Protein AF-G5QAZ4-F1 (afdb_monomer_lite)

Radius of gyration: 33.49 Å; chains: 1; bounding box: 94×54×77 Å

Structure (mmCIF, N/CA/C/O backbone):
data_AF-G5QAZ4-F1
#
_entry.id   AF-G5QAZ4-F1
#
loop_
_atom_site.group_PDB
_atom_site.id
_atom_site.type_symbol
_atom_site.label_atom_id
_atom_site.label_alt_id
_atom_site.label_comp_id
_atom_site.label_asym_id
_atom_site.label_entity_id
_atom_site.label_seq_id
_atom_site.pdbx_PDB_ins_code
_atom_site.Cartn_x
_atom_site.Cartn_y
_atom_site.Cartn_z
_atom_site.occupancy
_atom_site.B_iso_or_equiv
_atom_site.auth_seq_id
_atom_site.auth_comp_id
_atom_site.auth_asym_id
_atom_site.auth_atom_id
_atom_site.pdbx_PDB_model_num
ATOM 1 N N . MET A 1 1 ? 44.685 -39.944 -21.929 1.00 35.97 1 MET A N 1
ATOM 2 C CA . MET A 1 1 ? 45.158 -39.290 -20.691 1.00 35.97 1 MET A CA 1
ATOM 3 C C . MET A 1 1 ? 46.329 -38.395 -21.048 1.00 35.97 1 MET A C 1
ATOM 5 O O . MET A 1 1 ? 47.218 -38.926 -21.710 1.00 35.97 1 MET A O 1
ATOM 9 N N . PRO A 1 2 ? 46.393 -37.123 -20.614 1.00 41.78 2 PRO A N 1
ATOM 10 C CA . PRO A 1 2 ? 45.409 -36.295 -19.881 1.00 41.78 2 PRO A CA 1
ATOM 11 C C . PRO A 1 2 ? 45.124 -34.969 -20.661 1.00 41.78 2 PRO A C 1
ATOM 13 O O . PRO A 1 2 ? 45.604 -34.837 -21.780 1.00 41.78 2 PRO A O 1
ATOM 16 N N . ALA A 1 3 ? 44.366 -33.954 -20.241 1.00 41.12 3 ALA A N 1
ATOM 17 C CA . ALA A 1 3 ? 43.592 -33.651 -19.038 1.00 41.12 3 ALA A CA 1
ATOM 18 C C . ALA A 1 3 ? 42.494 -32.631 -19.407 1.00 41.12 3 ALA A C 1
ATOM 20 O O . ALA A 1 3 ? 42.594 -31.906 -20.399 1.00 41.12 3 ALA A O 1
ATOM 21 N N . ASP A 1 4 ? 41.477 -32.615 -18.563 1.00 42.97 4 ASP A N 1
ATOM 22 C CA . ASP A 1 4 ? 40.235 -31.865 -18.621 1.00 42.97 4 ASP A CA 1
ATOM 23 C C . ASP A 1 4 ? 40.436 -30.341 -18.633 1.00 42.97 4 ASP A C 1
ATOM 25 O O . ASP A 1 4 ? 41.209 -29.780 -17.856 1.00 42.97 4 ASP A O 1
ATOM 29 N N . GLY A 1 5 ? 39.705 -29.659 -19.516 1.00 40.19 5 GLY A N 1
ATOM 30 C CA . GLY A 1 5 ? 39.545 -28.210 -19.478 1.00 40.19 5 GLY A CA 1
ATOM 31 C C . GLY A 1 5 ? 38.374 -27.858 -18.571 1.00 40.19 5 GLY A C 1
ATOM 32 O O . GLY A 1 5 ? 37.244 -27.757 -19.043 1.00 40.19 5 GLY A O 1
ATOM 33 N N . GLU A 1 6 ? 38.644 -27.706 -17.275 1.00 39.44 6 GLU A N 1
ATOM 34 C CA . GLU A 1 6 ? 37.697 -27.177 -16.291 1.00 39.44 6 GLU A CA 1
ATOM 35 C C . GLU A 1 6 ? 37.152 -25.814 -16.748 1.00 39.44 6 GLU A C 1
ATOM 37 O O . GLU A 1 6 ? 37.861 -24.805 -16.785 1.00 39.44 6 GLU A O 1
ATOM 42 N N . LEU A 1 7 ? 35.858 -25.778 -17.069 1.00 41.84 7 LEU A N 1
ATOM 43 C CA . LEU A 1 7 ? 35.060 -24.557 -17.104 1.00 41.84 7 LEU A CA 1
ATOM 44 C C . LEU A 1 7 ? 34.959 -24.027 -15.669 1.00 41.84 7 LEU A C 1
ATOM 46 O O . LEU A 1 7 ? 34.082 -24.425 -14.906 1.00 41.84 7 LEU A O 1
ATOM 50 N N . LYS A 1 8 ? 35.877 -23.135 -15.295 1.00 36.22 8 LYS A N 1
ATOM 51 C CA . LYS A 1 8 ? 35.742 -22.321 -14.086 1.00 36.22 8 LYS A CA 1
ATOM 52 C C . LYS A 1 8 ? 34.625 -21.305 -14.309 1.00 36.22 8 LYS A C 1
ATOM 54 O O . LYS A 1 8 ? 34.845 -20.240 -14.879 1.00 36.22 8 LYS A O 1
ATOM 59 N N . THR A 1 9 ? 33.415 -21.645 -13.885 1.00 43.31 9 THR A N 1
ATOM 60 C CA . THR A 1 9 ? 32.401 -20.648 -13.542 1.00 43.31 9 THR A CA 1
ATOM 61 C C . THR A 1 9 ? 32.844 -20.009 -12.234 1.00 43.31 9 THR A C 1
ATOM 63 O O . THR A 1 9 ? 32.630 -20.563 -11.160 1.00 43.31 9 THR A O 1
ATOM 66 N N . GLU A 1 10 ? 33.552 -18.886 -12.332 1.00 43.94 10 GLU A N 1
ATOM 67 C CA . GLU A 1 10 ? 33.781 -18.022 -11.179 1.00 43.94 10 GLU A CA 1
ATOM 68 C C . GLU A 1 10 ? 32.435 -17.379 -10.817 1.00 43.94 10 GLU A C 1
ATOM 70 O O . GLU A 1 10 ? 32.026 -16.381 -11.412 1.00 43.94 10 GLU A O 1
ATOM 75 N N . ASP A 1 11 ? 31.732 -18.002 -9.868 1.00 41.00 11 ASP A N 1
ATOM 76 C CA . ASP A 1 11 ? 30.764 -17.333 -8.999 1.00 41.00 11 ASP A CA 1
ATOM 77 C C . ASP A 1 11 ? 31.528 -16.241 -8.239 1.00 41.00 11 ASP A C 1
ATOM 79 O O . ASP A 1 11 ? 32.115 -16.457 -7.180 1.00 41.00 11 ASP A O 1
ATOM 83 N N . SER A 1 12 ? 31.615 -15.063 -8.851 1.00 44.88 12 SER A N 1
ATOM 84 C CA . SER A 1 12 ? 32.012 -13.842 -8.163 1.00 44.88 12 SER A CA 1
ATOM 85 C C . SER A 1 12 ? 30.809 -13.393 -7.350 1.00 44.88 12 SER A C 1
ATOM 87 O O . SER A 1 12 ? 29.969 -12.654 -7.862 1.00 44.88 12 SER A O 1
ATOM 89 N N . ASP A 1 13 ? 30.729 -13.855 -6.105 1.00 39.75 13 ASP A N 1
ATOM 90 C CA . ASP A 1 13 ? 29.858 -13.272 -5.091 1.00 39.75 13 ASP A CA 1
ATOM 91 C C . ASP A 1 13 ? 29.993 -11.740 -5.139 1.00 39.75 13 ASP A C 1
ATOM 93 O O . ASP A 1 13 ? 31.084 -11.187 -4.970 1.00 39.75 13 ASP A O 1
ATOM 97 N N . ASP A 1 14 ? 28.888 -11.051 -5.424 1.00 50.56 14 ASP A N 1
ATOM 98 C CA . ASP A 1 14 ? 28.782 -9.595 -5.355 1.00 50.56 14 ASP A CA 1
ATOM 99 C C . ASP A 1 14 ? 28.876 -9.169 -3.877 1.00 50.56 14 ASP A C 1
ATOM 101 O O . ASP A 1 14 ? 27.876 -8.878 -3.217 1.00 50.56 14 ASP A O 1
ATOM 105 N N . GLU A 1 15 ? 30.092 -9.164 -3.326 1.00 56.62 15 GLU A N 1
ATOM 106 C CA . GLU A 1 15 ? 30.382 -8.595 -2.015 1.00 56.62 15 GLU A CA 1
ATOM 107 C C . GLU A 1 15 ? 30.128 -7.085 -2.095 1.00 56.62 15 GLU A C 1
ATOM 109 O O . GLU A 1 15 ? 30.858 -6.326 -2.743 1.00 56.62 15 GLU A O 1
ATOM 114 N N . ILE A 1 16 ? 29.031 -6.642 -1.480 1.00 58.50 16 ILE A N 1
ATOM 115 C CA . ILE A 1 16 ? 28.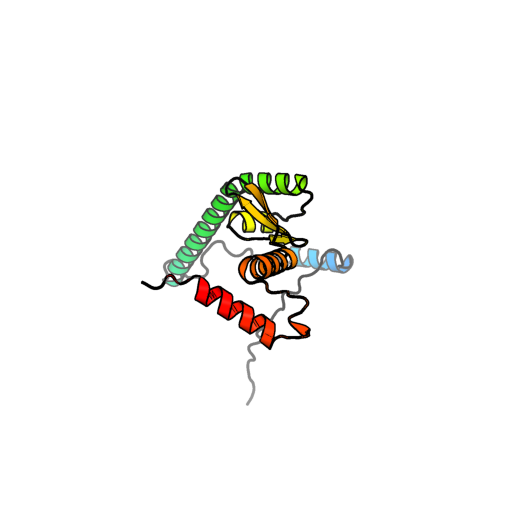676 -5.228 -1.385 1.00 58.50 16 ILE A CA 1
ATOM 116 C C . ILE A 1 16 ? 29.731 -4.561 -0.500 1.00 58.50 16 ILE A C 1
ATOM 118 O O . ILE A 1 16 ? 29.667 -4.626 0.724 1.00 58.50 16 ILE A O 1
ATOM 122 N N . VAL A 1 17 ? 30.729 -3.944 -1.132 1.00 63.78 17 VAL A N 1
ATOM 123 C CA . VAL A 1 17 ? 31.803 -3.236 -0.433 1.00 63.78 17 VAL A CA 1
ATOM 124 C C . VAL A 1 17 ? 31.223 -2.006 0.263 1.00 63.78 17 VAL A C 1
ATOM 126 O O . VAL A 1 17 ? 30.803 -1.054 -0.401 1.00 63.78 17 VAL A O 1
ATOM 129 N N . ASP A 1 18 ? 31.244 -2.006 1.595 1.00 74.19 18 ASP A N 1
ATOM 130 C CA . ASP A 1 18 ? 30.935 -0.823 2.393 1.00 74.19 18 ASP A CA 1
ATOM 131 C C . ASP A 1 18 ? 32.072 0.204 2.261 1.00 74.19 18 ASP A C 1
ATOM 133 O O . ASP A 1 18 ? 33.237 -0.066 2.559 1.00 74.19 18 ASP A O 1
ATOM 137 N N . PHE A 1 19 ? 31.751 1.389 1.743 1.00 72.44 19 PHE A N 1
ATOM 138 C CA . PHE A 1 19 ? 32.725 2.453 1.504 1.00 72.44 19 PHE A CA 1
ATOM 139 C C . PHE A 1 19 ? 33.041 3.282 2.752 1.00 72.44 19 PHE A C 1
ATOM 141 O O . PHE A 1 19 ? 34.042 4.013 2.725 1.00 72.44 19 PHE A O 1
ATOM 148 N N . GLU A 1 20 ? 32.200 3.224 3.786 1.00 76.25 20 GLU A N 1
ATOM 149 C CA . GLU A 1 20 ? 32.374 3.989 5.025 1.00 76.25 20 GLU A CA 1
ATOM 150 C C . GLU A 1 20 ? 33.371 3.302 5.963 1.00 76.25 20 GLU A C 1
ATOM 152 O O . GLU A 1 20 ? 34.247 3.977 6.503 1.00 76.25 20 GLU A O 1
ATOM 157 N N . ASP A 1 21 ? 33.344 1.970 6.019 1.00 82.31 21 ASP A N 1
ATOM 158 C CA . ASP A 1 21 ? 34.257 1.153 6.833 1.00 82.31 21 ASP A CA 1
ATOM 159 C C . ASP A 1 21 ? 35.578 0.793 6.120 1.00 82.31 21 ASP A C 1
ATOM 161 O O . ASP A 1 21 ? 36.458 0.137 6.682 1.00 82.31 21 ASP A O 1
ATOM 165 N N . MET A 1 22 ? 35.762 1.226 4.868 1.00 83.88 22 MET A N 1
ATOM 166 C CA . MET A 1 22 ? 36.942 0.881 4.073 1.00 83.88 22 MET A CA 1
ATOM 167 C C . MET A 1 22 ? 38.164 1.740 4.415 1.00 83.88 22 MET A C 1
ATOM 169 O O . MET A 1 22 ? 38.166 2.965 4.249 1.00 83.88 22 MET A O 1
ATOM 173 N N . ASP A 1 23 ? 39.278 1.074 4.722 1.00 87.25 23 ASP A N 1
ATOM 174 C CA . ASP A 1 23 ? 40.576 1.716 4.915 1.00 87.25 23 ASP A CA 1
ATOM 175 C C . ASP A 1 23 ? 40.968 2.632 3.741 1.00 87.25 23 ASP A C 1
ATOM 177 O O . ASP A 1 23 ? 40.925 2.273 2.557 1.00 87.25 23 ASP A O 1
ATOM 181 N N . GLN A 1 24 ? 41.445 3.833 4.071 1.00 87.12 24 GLN A N 1
ATOM 182 C CA . GLN A 1 24 ? 41.814 4.863 3.100 1.00 87.12 24 GLN A CA 1
ATOM 183 C C . GLN A 1 24 ? 42.822 4.425 2.007 1.00 87.12 24 GLN A C 1
ATOM 185 O O . GLN A 1 24 ? 42.635 4.825 0.849 1.00 87.12 24 GLN A O 1
ATOM 190 N N . PRO A 1 25 ? 43.880 3.628 2.284 1.00 89.19 25 PRO A N 1
ATOM 191 C CA . PRO A 1 25 ? 44.750 3.099 1.229 1.00 89.19 25 PRO A CA 1
ATOM 192 C C . PRO A 1 25 ? 44.021 2.131 0.284 1.00 89.19 25 PRO A C 1
ATOM 194 O O . PRO A 1 25 ? 44.228 2.193 -0.933 1.00 89.19 25 PRO A O 1
ATOM 197 N N . THR A 1 26 ? 43.132 1.291 0.814 1.00 86.31 26 THR A N 1
ATOM 198 C CA . THR A 1 26 ? 42.316 0.340 0.046 1.00 86.31 26 THR A CA 1
ATOM 199 C C . THR A 1 26 ? 41.354 1.084 -0.870 1.00 86.31 26 THR A C 1
ATOM 201 O O . THR A 1 26 ? 41.326 0.823 -2.075 1.00 86.31 26 THR A O 1
ATOM 204 N N . ARG A 1 27 ? 40.691 2.125 -0.353 1.00 87.31 27 ARG A N 1
ATOM 205 C CA . ARG A 1 27 ? 39.819 3.010 -1.135 1.00 87.31 27 ARG A CA 1
ATOM 206 C C . ARG A 1 27 ? 40.563 3.711 -2.268 1.00 87.31 27 ARG A C 1
ATOM 208 O O . ARG A 1 27 ? 40.074 3.742 -3.395 1.00 87.31 27 ARG A O 1
ATOM 215 N N . ARG A 1 28 ? 41.773 4.237 -2.028 1.00 89.25 28 ARG A N 1
ATOM 216 C CA . ARG A 1 28 ? 42.595 4.845 -3.099 1.00 89.25 28 ARG A CA 1
ATOM 217 C C . ARG A 1 28 ? 42.969 3.831 -4.178 1.00 89.25 28 ARG A C 1
ATOM 219 O O . ARG A 1 28 ? 42.915 4.162 -5.360 1.00 89.25 28 ARG A O 1
ATOM 226 N N . LYS A 1 29 ? 43.340 2.608 -3.790 1.00 90.81 29 LYS A N 1
ATOM 227 C CA . LYS A 1 29 ? 43.691 1.529 -4.723 1.00 90.81 29 LYS A CA 1
ATOM 228 C C . LYS A 1 29 ? 42.482 1.085 -5.551 1.00 90.81 29 LYS A C 1
ATOM 230 O O . LYS A 1 29 ? 42.625 0.910 -6.758 1.00 90.81 29 LYS A O 1
ATOM 235 N N . LEU A 1 30 ? 41.306 0.971 -4.932 1.00 84.38 30 LEU A N 1
ATOM 236 C CA . LEU A 1 30 ? 40.035 0.704 -5.609 1.00 84.38 30 LEU A CA 1
ATOM 237 C C . LEU A 1 30 ? 39.717 1.810 -6.622 1.00 84.38 30 LEU A C 1
ATOM 239 O O . LEU A 1 30 ? 39.560 1.525 -7.802 1.00 84.38 30 LEU A O 1
ATOM 243 N N . MET A 1 31 ? 39.718 3.079 -6.203 1.00 86.12 31 MET A N 1
ATOM 244 C CA . MET A 1 31 ? 39.439 4.211 -7.096 1.00 86.12 31 MET A CA 1
ATOM 245 C C . MET A 1 31 ? 40.431 4.299 -8.260 1.00 86.12 31 MET A C 1
ATOM 247 O O . MET A 1 31 ? 40.044 4.624 -9.381 1.00 86.12 31 MET A O 1
ATOM 251 N N . ARG A 1 32 ? 41.708 3.979 -8.016 1.00 89.56 32 ARG A N 1
ATOM 252 C CA . ARG A 1 32 ? 42.727 3.889 -9.065 1.00 89.56 32 ARG A CA 1
ATOM 253 C C . ARG A 1 32 ? 42.400 2.780 -10.070 1.00 89.56 32 ARG A C 1
ATOM 255 O O . ARG A 1 32 ? 42.394 3.058 -11.262 1.00 89.56 32 ARG A O 1
ATOM 262 N N . ARG A 1 33 ? 42.046 1.577 -9.603 1.00 83.31 33 ARG A N 1
ATOM 263 C CA . ARG A 1 33 ? 41.612 0.460 -10.464 1.00 83.31 33 ARG A CA 1
ATOM 264 C C . ARG A 1 33 ? 40.368 0.813 -11.273 1.00 83.31 33 ARG A C 1
ATOM 266 O O . ARG A 1 33 ? 40.370 0.627 -12.477 1.00 83.31 33 ARG A O 1
ATOM 273 N N . LEU A 1 34 ? 39.349 1.400 -10.650 1.00 82.38 34 LEU A N 1
ATOM 274 C CA . LEU A 1 34 ? 38.128 1.835 -11.340 1.00 82.38 34 LEU A CA 1
ATOM 275 C C . LEU A 1 34 ? 38.403 2.867 -12.443 1.00 82.38 34 LEU A C 1
ATOM 277 O O . LEU A 1 34 ? 37.705 2.900 -13.454 1.00 82.38 34 LEU A O 1
ATOM 281 N N . ARG A 1 35 ? 39.426 3.708 -12.256 1.00 82.38 35 ARG A N 1
ATOM 282 C CA . ARG A 1 35 ? 39.864 4.691 -13.252 1.00 82.38 35 ARG A CA 1
ATOM 283 C C . ARG A 1 35 ? 40.687 4.062 -14.380 1.00 82.38 35 ARG A C 1
ATOM 285 O O . ARG A 1 35 ? 40.567 4.501 -15.518 1.00 82.38 35 ARG A O 1
ATOM 292 N N . GLU A 1 36 ? 41.524 3.077 -14.061 1.00 86.81 36 GLU A N 1
ATOM 293 C CA . GLU A 1 36 ? 42.402 2.376 -15.011 1.00 86.81 36 GLU A CA 1
ATOM 294 C C . GLU A 1 36 ? 41.651 1.311 -15.832 1.00 86.81 36 GLU A C 1
ATOM 296 O O . GLU A 1 36 ? 41.943 1.122 -17.010 1.00 86.81 36 GLU A O 1
ATOM 301 N N . THR A 1 37 ? 40.640 0.666 -15.249 1.00 78.94 37 THR A N 1
ATOM 302 C CA . THR A 1 37 ? 39.737 -0.285 -15.907 1.00 78.94 37 THR A CA 1
ATOM 303 C C . THR A 1 37 ? 38.294 0.193 -15.754 1.00 78.94 37 THR A C 1
ATOM 305 O O . THR A 1 37 ? 37.553 -0.335 -14.918 1.00 78.94 37 THR A O 1
ATOM 308 N N . PRO A 1 38 ? 37.869 1.210 -16.526 1.00 71.62 38 PRO A N 1
ATOM 309 C CA . PRO A 1 38 ? 36.478 1.623 -16.520 1.00 71.62 38 PRO A CA 1
ATOM 310 C C . PRO A 1 38 ? 35.619 0.435 -16.953 1.00 71.62 38 PRO A C 1
ATOM 312 O O . PRO A 1 38 ? 35.870 -0.187 -17.990 1.00 71.62 38 PRO A O 1
ATOM 315 N N . PHE A 1 39 ? 34.597 0.117 -16.163 1.00 68.38 39 PHE A N 1
ATOM 316 C CA . PHE A 1 39 ? 33.592 -0.861 -16.562 1.00 68.38 39 PHE A CA 1
ATOM 317 C C . PHE A 1 39 ? 33.047 -0.445 -17.926 1.00 68.38 39 PHE A C 1
ATOM 319 O O . PHE A 1 39 ? 32.658 0.713 -18.124 1.00 68.38 39 PHE A O 1
ATOM 326 N N . LYS A 1 40 ? 33.011 -1.385 -18.875 1.00 67.25 40 LYS A N 1
ATOM 327 C CA . LYS A 1 40 ? 32.323 -1.157 -20.143 1.00 67.25 40 LYS A CA 1
ATOM 328 C C . LYS A 1 40 ? 30.874 -0.834 -19.794 1.00 67.25 40 LYS A C 1
ATOM 330 O O . LYS A 1 40 ? 30.147 -1.704 -19.315 1.00 67.25 40 LYS A O 1
ATOM 335 N N . ARG A 1 41 ? 30.455 0.420 -19.998 1.00 62.97 41 ARG A N 1
ATOM 336 C CA . ARG A 1 41 ? 29.032 0.768 -19.961 1.00 62.97 41 ARG A CA 1
ATOM 337 C C . ARG A 1 41 ? 28.341 -0.203 -20.912 1.00 62.97 41 ARG A C 1
ATOM 339 O O . ARG A 1 41 ? 28.782 -0.331 -22.055 1.00 62.97 41 ARG A O 1
ATOM 346 N N . ARG A 1 42 ? 27.336 -0.934 -20.417 1.00 59.41 42 ARG A N 1
ATOM 347 C CA . ARG A 1 42 ? 26.560 -1.862 -21.247 1.00 59.41 42 ARG A CA 1
ATOM 348 C C . ARG A 1 42 ? 26.146 -1.105 -22.511 1.00 59.41 42 ARG A C 1
ATOM 350 O O . ARG A 1 42 ? 25.633 0.009 -22.406 1.00 59.41 42 ARG A O 1
ATOM 357 N N . GLN A 1 43 ? 26.466 -1.660 -23.680 1.00 60.78 43 GLN A N 1
ATOM 358 C CA . GLN A 1 43 ? 26.082 -1.056 -24.951 1.00 60.78 43 GLN A CA 1
ATOM 359 C C . GLN A 1 43 ? 24.563 -0.870 -24.943 1.00 60.78 43 GLN A C 1
ATOM 361 O O . GLN A 1 43 ? 23.833 -1.772 -24.542 1.00 60.78 43 GLN A O 1
ATOM 366 N N . SER A 1 44 ? 24.085 0.301 -25.361 1.00 66.00 44 SER A N 1
ATOM 367 C CA . SER A 1 44 ? 22.658 0.647 -25.421 1.00 66.00 44 SER A CA 1
ATOM 368 C C . SER A 1 44 ? 21.900 -0.099 -26.531 1.00 66.00 44 SER A C 1
ATOM 370 O O . SER A 1 44 ? 20.848 0.353 -26.969 1.00 66.00 44 SER A O 1
ATOM 372 N N . GLY A 1 45 ? 22.466 -1.193 -27.036 1.00 75.19 45 GLY A N 1
ATOM 373 C CA . GLY A 1 45 ? 21.960 -1.966 -28.158 1.00 75.19 45 GLY A CA 1
ATOM 374 C C . GLY A 1 45 ? 21.717 -3.411 -27.759 1.00 75.19 45 GLY A C 1
ATOM 375 O O . GLY A 1 45 ? 22.196 -3.883 -26.724 1.00 75.19 45 GLY A O 1
ATOM 376 N N . SER A 1 46 ? 20.962 -4.108 -28.598 1.00 83.31 46 SER A N 1
ATOM 377 C CA . SER A 1 46 ? 20.762 -5.536 -28.431 1.00 83.31 46 SER A CA 1
ATOM 378 C C . SER A 1 46 ? 22.107 -6.271 -28.525 1.00 83.31 46 SER A C 1
ATOM 380 O O . SER A 1 46 ? 22.948 -5.927 -29.357 1.00 83.31 46 SER A O 1
ATOM 382 N N . PRO A 1 47 ? 22.333 -7.304 -27.699 1.00 86.31 47 PRO A N 1
ATOM 383 C CA . PRO A 1 47 ? 23.530 -8.143 -27.796 1.00 86.31 47 PRO A CA 1
ATOM 384 C C . PRO A 1 47 ? 23.551 -9.066 -29.025 1.00 86.31 47 PRO A C 1
ATOM 386 O O . PRO A 1 47 ? 24.508 -9.816 -29.204 1.00 86.31 47 PRO A O 1
ATOM 389 N N . TYR A 1 48 ? 22.478 -9.074 -29.817 1.00 88.81 48 TYR A N 1
ATOM 390 C CA . TYR A 1 48 ? 22.241 -10.015 -30.907 1.00 88.81 48 TYR A CA 1
ATOM 391 C C . TYR A 1 48 ? 22.434 -9.346 -32.267 1.00 88.81 48 TYR A C 1
ATOM 393 O O . TYR A 1 48 ? 22.375 -8.123 -32.387 1.00 88.81 48 TYR A O 1
ATOM 401 N N . GLU A 1 49 ? 22.641 -10.159 -33.303 1.00 89.00 49 GLU A N 1
ATOM 402 C CA . GLU A 1 49 ? 22.811 -9.655 -34.663 1.00 89.00 49 GLU A CA 1
ATOM 403 C C . GLU A 1 49 ? 21.573 -8.852 -35.109 1.00 89.00 49 GLU A C 1
ATOM 405 O O . GLU A 1 49 ? 20.444 -9.328 -34.925 1.00 89.00 49 GLU A O 1
ATOM 410 N N . PRO A 1 50 ? 21.750 -7.646 -35.683 1.00 89.00 50 PRO A N 1
ATOM 411 C CA . PRO A 1 50 ? 20.634 -6.811 -36.104 1.00 89.00 50 PRO A CA 1
ATOM 412 C C . PRO A 1 50 ? 19.706 -7.532 -37.090 1.00 89.00 50 PRO A C 1
ATOM 414 O O . PRO A 1 50 ? 20.143 -8.00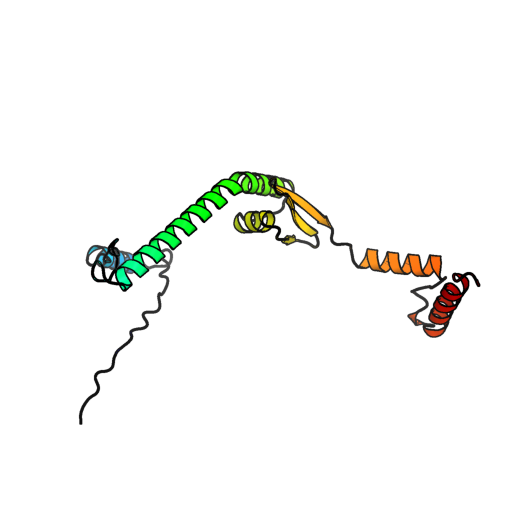8 -38.132 1.00 89.00 50 PRO A O 1
ATOM 417 N N . GLY A 1 51 ? 18.412 -7.587 -36.777 1.00 87.06 51 GLY A N 1
ATOM 418 C CA . GLY A 1 51 ? 17.398 -8.260 -37.593 1.00 87.06 51 GLY A CA 1
ATOM 419 C C . GLY A 1 51 ? 17.229 -9.753 -37.300 1.00 87.06 51 GLY A C 1
ATOM 420 O O . GLY A 1 51 ? 16.304 -10.358 -37.838 1.00 87.06 51 GLY A O 1
ATOM 421 N N . SER A 1 52 ? 18.053 -10.341 -36.426 1.00 92.25 52 SER A N 1
ATOM 422 C CA . SER A 1 52 ? 17.810 -11.694 -35.915 1.00 92.25 52 SER A CA 1
ATOM 423 C C . SER A 1 52 ? 16.529 -11.751 -35.075 1.00 92.25 52 SER A C 1
ATOM 425 O O . SER A 1 52 ? 16.121 -10.768 -34.452 1.00 92.25 52 SER A O 1
ATOM 427 N N . GLU A 1 53 ? 15.899 -12.923 -34.995 1.00 93.94 53 GLU A N 1
ATOM 428 C CA . GLU A 1 53 ? 14.700 -13.115 -34.165 1.00 93.94 53 GLU A CA 1
ATOM 429 C C . GLU A 1 53 ? 14.956 -12.765 -32.688 1.00 93.94 53 GLU A C 1
ATOM 431 O O . GLU A 1 53 ? 14.103 -12.174 -32.025 1.00 93.94 53 GLU A O 1
ATOM 436 N N . LEU A 1 54 ? 16.162 -13.062 -32.188 1.00 91.00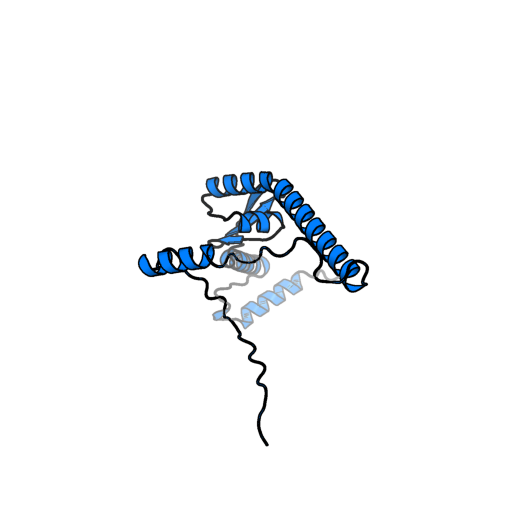 54 LEU A N 1
ATOM 437 C CA . LEU A 1 54 ? 16.585 -12.739 -30.824 1.00 91.00 54 LEU A CA 1
ATOM 438 C C . LEU A 1 54 ? 16.771 -11.230 -30.609 1.00 91.00 54 LEU A C 1
ATOM 440 O O . LEU A 1 54 ? 16.421 -10.722 -29.545 1.00 91.00 54 LEU A O 1
ATOM 444 N N . ASP A 1 55 ? 17.268 -10.499 -31.610 1.00 91.25 55 ASP A N 1
ATOM 445 C CA . ASP A 1 55 ? 17.353 -9.034 -31.589 1.00 91.25 55 ASP A CA 1
ATOM 446 C C . ASP A 1 55 ? 15.959 -8.393 -31.531 1.00 91.25 55 ASP A C 1
ATOM 448 O O . ASP A 1 55 ? 15.697 -7.538 -30.680 1.00 91.25 55 ASP A O 1
ATOM 452 N N . VAL A 1 56 ? 15.029 -8.861 -32.368 1.00 92.44 56 VAL A N 1
ATOM 453 C CA . VAL A 1 56 ? 13.634 -8.393 -32.369 1.00 92.44 56 VAL A CA 1
ATOM 454 C C . VAL A 1 56 ? 12.956 -8.689 -31.028 1.00 92.44 56 VAL A C 1
ATOM 456 O O . VAL A 1 56 ? 12.337 -7.801 -30.432 1.00 92.44 56 VAL A O 1
ATOM 459 N N . ALA A 1 57 ? 13.116 -9.908 -30.506 1.00 93.38 57 ALA A N 1
ATOM 460 C CA . ALA A 1 57 ? 12.574 -10.296 -29.209 1.00 93.38 57 ALA A CA 1
ATOM 461 C C . ALA A 1 57 ? 13.156 -9.442 -28.073 1.00 93.38 57 ALA A C 1
ATOM 463 O O . ALA A 1 57 ? 12.396 -8.931 -27.246 1.00 93.38 57 ALA A O 1
ATOM 464 N N . TRP A 1 58 ? 14.475 -9.218 -28.062 1.00 92.56 58 TRP A N 1
ATOM 465 C CA . TRP A 1 58 ? 15.147 -8.383 -27.066 1.00 92.56 58 TRP A CA 1
ATOM 466 C C . TRP A 1 58 ? 14.621 -6.949 -27.080 1.00 92.56 58 TRP A C 1
ATOM 468 O O . TRP A 1 58 ? 14.236 -6.440 -26.028 1.00 92.56 58 TRP A O 1
ATOM 478 N N . ARG A 1 59 ? 14.520 -6.314 -28.256 1.00 90.25 59 ARG A N 1
ATOM 479 C CA . ARG A 1 59 ? 13.990 -4.944 -28.370 1.00 90.25 59 ARG A CA 1
ATOM 480 C C . ARG A 1 59 ? 12.557 -4.860 -27.867 1.00 90.25 59 ARG A C 1
ATOM 482 O O . ARG A 1 59 ? 12.247 -3.964 -27.091 1.00 90.25 59 ARG A O 1
ATOM 489 N N . SER A 1 60 ? 11.716 -5.831 -28.224 1.00 91.62 60 SER A N 1
ATOM 490 C CA . SER A 1 60 ? 10.330 -5.878 -27.744 1.00 91.62 60 SER A CA 1
ATOM 491 C C . SER A 1 60 ? 10.237 -6.044 -26.221 1.00 91.62 60 SER A C 1
ATOM 493 O O . SER A 1 60 ? 9.343 -5.490 -25.583 1.00 91.62 60 SER A O 1
ATOM 495 N N . ALA A 1 61 ? 11.157 -6.798 -25.612 1.00 92.19 61 ALA A N 1
ATOM 496 C CA . ALA A 1 61 ? 11.209 -6.988 -24.168 1.00 92.19 61 ALA A CA 1
ATOM 497 C C . ALA A 1 61 ? 11.683 -5.717 -23.451 1.00 92.19 61 ALA A C 1
ATOM 499 O O . ALA A 1 61 ? 11.102 -5.342 -22.430 1.00 92.19 61 ALA A O 1
ATOM 500 N N . VAL A 1 62 ? 12.689 -5.034 -24.004 1.00 91.50 62 VAL A N 1
ATOM 501 C CA . VAL A 1 62 ? 13.162 -3.734 -23.510 1.00 91.50 62 VAL A CA 1
ATOM 502 C C . VAL A 1 62 ? 12.050 -2.697 -23.598 1.00 91.50 62 VAL A C 1
ATOM 504 O O . VAL A 1 62 ? 11.727 -2.094 -22.581 1.00 91.50 62 VAL A O 1
ATOM 507 N N . GLU A 1 63 ? 11.384 -2.569 -24.746 1.00 92.62 63 GLU A N 1
ATOM 508 C CA . GLU A 1 63 ? 10.265 -1.641 -24.936 1.00 92.62 63 GLU A CA 1
ATOM 509 C C . GLU A 1 63 ? 9.130 -1.912 -23.935 1.00 92.62 63 GLU A C 1
ATOM 511 O O . GLU A 1 63 ? 8.637 -0.994 -23.281 1.00 92.62 63 GLU A O 1
ATOM 516 N N . LYS A 1 64 ? 8.759 -3.182 -23.720 1.00 94.00 64 LYS A N 1
ATOM 517 C CA . LYS A 1 64 ? 7.768 -3.562 -22.695 1.00 94.00 64 LYS A CA 1
ATOM 518 C C . LYS A 1 64 ? 8.218 -3.191 -21.282 1.00 94.00 64 LYS A C 1
ATOM 520 O O . LYS A 1 64 ? 7.399 -2.739 -20.481 1.00 94.00 64 LYS A O 1
ATOM 525 N N . SER A 1 65 ? 9.493 -3.394 -20.956 1.00 91.62 65 SER A N 1
ATOM 526 C CA . SER A 1 65 ? 10.060 -3.037 -19.653 1.00 91.62 65 SER A CA 1
ATOM 527 C C . SER A 1 65 ? 10.070 -1.523 -19.444 1.00 91.62 65 SER A C 1
ATOM 529 O O . SER A 1 65 ? 9.651 -1.037 -18.393 1.00 91.62 65 SER A O 1
ATOM 531 N N . GLU A 1 66 ? 10.486 -0.763 -20.453 1.00 92.00 66 GLU A N 1
ATOM 532 C CA . GLU A 1 66 ? 10.485 0.697 -20.436 1.00 92.00 66 GLU A CA 1
ATOM 533 C C . GLU A 1 66 ? 9.065 1.241 -20.307 1.00 92.00 66 GLU A C 1
ATOM 535 O O . GLU A 1 66 ? 8.810 2.048 -19.412 1.00 92.00 66 GLU A O 1
ATOM 540 N N . ALA A 1 67 ? 8.119 0.728 -21.095 1.00 93.12 67 ALA A N 1
ATOM 541 C CA . ALA A 1 67 ? 6.706 1.078 -21.005 1.00 93.12 67 ALA A CA 1
ATOM 542 C C . ALA A 1 67 ? 6.133 0.776 -19.612 1.00 93.12 67 ALA A C 1
ATOM 544 O O . ALA A 1 67 ? 5.447 1.615 -19.025 1.00 93.12 67 ALA A O 1
ATOM 545 N N . ARG A 1 68 ? 6.462 -0.386 -19.030 1.00 93.12 68 ARG A N 1
ATOM 546 C CA . ARG A 1 68 ? 6.071 -0.734 -17.656 1.00 93.12 68 ARG A CA 1
ATOM 547 C C . ARG A 1 68 ? 6.678 0.230 -16.638 1.00 93.12 68 ARG A C 1
ATOM 549 O O . ARG A 1 68 ? 5.966 0.682 -15.745 1.00 93.12 68 ARG A O 1
ATOM 556 N N . SER A 1 69 ? 7.955 0.579 -16.786 1.00 89.69 69 SER A N 1
ATOM 557 C CA . SER A 1 69 ? 8.638 1.527 -15.900 1.00 89.69 69 SER A CA 1
ATOM 558 C C . SER A 1 69 ? 8.048 2.939 -16.001 1.00 89.69 69 SER A C 1
ATOM 560 O O . SER A 1 69 ? 7.883 3.617 -14.989 1.00 89.69 69 SER A O 1
ATOM 562 N N . ALA A 1 70 ? 7.669 3.373 -17.206 1.00 93.75 70 ALA A N 1
ATOM 563 C CA . ALA A 1 70 ? 7.026 4.656 -17.449 1.00 93.75 70 ALA A CA 1
ATOM 564 C C . ALA A 1 70 ? 5.620 4.686 -16.837 1.00 93.75 70 ALA A C 1
ATOM 566 O O . ALA A 1 70 ? 5.267 5.645 -16.152 1.00 93.75 70 ALA A O 1
ATOM 567 N N . ALA A 1 71 ? 4.849 3.607 -17.001 1.00 93.25 71 ALA A 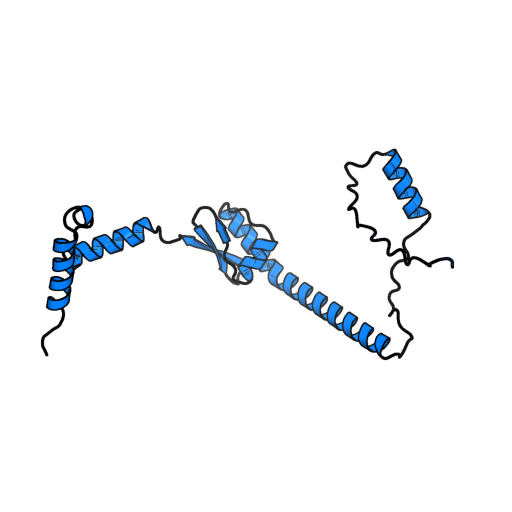N 1
ATOM 568 C CA . ALA A 1 71 ? 3.540 3.458 -16.375 1.00 93.25 71 ALA A CA 1
ATOM 569 C C . ALA A 1 71 ? 3.632 3.448 -14.840 1.00 93.25 71 ALA A C 1
ATOM 571 O O . ALA A 1 71 ? 2.804 4.060 -14.166 1.00 93.25 71 ALA A O 1
ATOM 572 N N . GLU A 1 72 ? 4.646 2.797 -14.268 1.00 88.88 72 GLU A N 1
ATOM 573 C CA . GLU A 1 72 ? 4.876 2.808 -12.824 1.00 88.88 72 GLU A CA 1
ATOM 574 C C . GLU A 1 72 ? 5.258 4.204 -12.319 1.00 88.88 72 GLU A C 1
ATOM 576 O O . GLU A 1 72 ? 4.686 4.672 -11.334 1.00 88.88 72 GLU A O 1
ATOM 581 N N . LYS A 1 73 ? 6.157 4.911 -13.015 1.00 90.06 73 LYS A N 1
ATOM 582 C CA . LYS A 1 73 ? 6.499 6.307 -12.700 1.00 90.06 73 LYS A CA 1
ATOM 583 C C . LYS A 1 73 ? 5.269 7.211 -12.755 1.00 90.06 73 LYS A C 1
ATOM 585 O O . LYS A 1 73 ? 5.069 8.002 -11.839 1.00 90.06 73 LYS A O 1
ATOM 590 N N . ALA A 1 74 ? 4.421 7.056 -13.771 1.00 92.62 74 ALA A N 1
ATOM 591 C CA . ALA A 1 74 ? 3.171 7.803 -13.886 1.00 92.62 74 ALA A CA 1
ATOM 592 C C . ALA A 1 74 ? 2.213 7.502 -12.720 1.00 92.62 74 ALA A C 1
ATOM 594 O O . ALA A 1 74 ? 1.647 8.423 -12.135 1.00 92.62 74 ALA A O 1
ATOM 595 N N . ARG A 1 75 ? 2.078 6.230 -12.320 1.00 89.50 75 ARG A N 1
ATOM 596 C CA . ARG A 1 75 ? 1.284 5.840 -11.141 1.00 89.50 75 ARG A CA 1
ATOM 597 C C . ARG A 1 75 ? 1.832 6.437 -9.848 1.00 89.50 75 ARG A C 1
ATOM 599 O O . ARG A 1 75 ? 1.055 6.960 -9.057 1.00 89.50 75 ARG A O 1
ATOM 606 N N . ARG A 1 76 ? 3.152 6.393 -9.638 1.00 88.06 76 ARG A N 1
ATOM 607 C CA . ARG A 1 76 ? 3.798 7.004 -8.464 1.00 88.06 76 ARG A CA 1
ATOM 608 C C . ARG A 1 76 ? 3.573 8.513 -8.435 1.00 88.06 76 ARG A C 1
ATOM 610 O O . ARG A 1 76 ? 3.189 9.038 -7.399 1.00 88.06 76 ARG A O 1
ATOM 617 N N . ALA A 1 77 ? 3.719 9.190 -9.574 1.00 90.88 77 ALA A N 1
ATOM 618 C CA . ALA A 1 77 ? 3.442 10.620 -9.688 1.00 90.88 77 ALA A CA 1
ATOM 619 C C . ALA A 1 77 ? 1.972 10.957 -9.381 1.00 90.88 77 ALA A C 1
ATOM 621 O O . ALA A 1 77 ? 1.700 11.941 -8.702 1.00 90.88 77 ALA A O 1
ATOM 622 N N . ALA A 1 78 ? 1.027 10.120 -9.821 1.00 91.31 78 ALA A N 1
ATOM 623 C CA . ALA A 1 78 ? -0.393 10.296 -9.521 1.00 91.31 78 ALA A CA 1
ATOM 624 C C . ALA A 1 78 ? -0.727 10.080 -8.032 1.00 91.31 78 ALA A C 1
ATOM 626 O O . ALA A 1 78 ? -1.595 10.764 -7.496 1.00 91.31 78 ALA A O 1
ATOM 627 N N . LEU A 1 79 ? -0.044 9.146 -7.359 1.00 90.31 79 LEU A N 1
ATOM 628 C CA . LEU A 1 79 ? -0.242 8.853 -5.934 1.00 90.31 79 LEU A CA 1
ATOM 629 C C . LEU A 1 79 ? 0.492 9.826 -5.001 1.00 90.31 79 LEU A C 1
ATOM 631 O O . LEU A 1 79 ? 0.060 9.997 -3.864 1.00 90.31 79 LEU A O 1
ATOM 635 N N . ALA A 1 80 ? 1.559 10.480 -5.464 1.00 92.56 80 ALA A N 1
ATOM 636 C CA . ALA A 1 80 ? 2.381 11.406 -4.682 1.00 92.56 80 ALA A CA 1
ATOM 637 C C . ALA A 1 80 ? 1.594 12.428 -3.828 1.00 92.56 80 ALA A C 1
ATOM 639 O O . ALA A 1 80 ? 1.900 12.540 -2.639 1.00 92.56 80 ALA A O 1
ATOM 640 N N . PRO A 1 81 ? 0.564 13.139 -4.339 1.00 94.00 81 PRO A N 1
ATOM 641 C CA . PRO A 1 81 ? -0.205 14.069 -3.507 1.00 94.00 81 PRO A CA 1
ATOM 642 C C . PRO A 1 81 ? -0.975 13.370 -2.377 1.00 94.00 81 PRO A C 1
ATOM 644 O O . PRO A 1 81 ? -1.008 13.870 -1.254 1.00 94.00 81 PRO A O 1
ATOM 647 N N . ALA A 1 8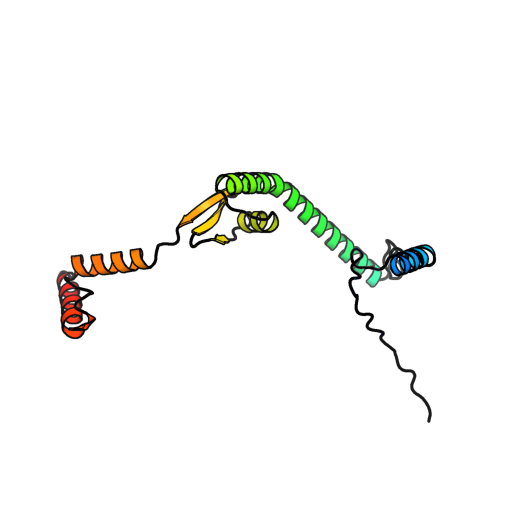2 ? -1.557 12.196 -2.642 1.00 93.06 82 ALA A N 1
ATOM 648 C CA . ALA A 1 82 ? -2.271 11.422 -1.628 1.00 93.06 82 ALA A CA 1
ATOM 649 C C . ALA A 1 82 ? -1.310 10.839 -0.580 1.00 93.06 82 ALA A C 1
ATOM 651 O O . ALA A 1 82 ? -1.645 10.800 0.602 1.00 93.06 82 ALA A O 1
ATOM 652 N N . VAL A 1 83 ? -0.104 10.434 -0.995 1.00 93.62 83 VAL A N 1
ATOM 653 C CA . VAL A 1 83 ? 0.966 9.990 -0.089 1.00 93.62 83 VAL A CA 1
ATOM 654 C C . VAL A 1 83 ? 1.392 11.134 0.827 1.00 93.62 83 VAL A C 1
ATOM 656 O O . VAL A 1 83 ? 1.412 10.955 2.040 1.00 93.62 83 VAL A O 1
ATOM 659 N N . ALA A 1 84 ? 1.664 12.320 0.277 1.00 93.94 84 ALA A N 1
ATOM 660 C CA . ALA A 1 84 ? 2.046 13.489 1.067 1.00 93.94 84 ALA A CA 1
ATOM 661 C C . ALA A 1 84 ? 0.957 13.888 2.079 1.00 93.94 84 ALA A C 1
ATOM 663 O O . ALA A 1 84 ? 1.264 14.134 3.244 1.00 93.94 84 ALA A O 1
ATOM 664 N N . SER A 1 85 ? -0.314 13.885 1.657 1.00 93.00 85 SER A N 1
ATOM 665 C CA . SER A 1 85 ? -1.457 14.122 2.550 1.00 93.00 85 SER A CA 1
ATOM 666 C C . SER A 1 85 ? -1.524 13.090 3.676 1.00 93.00 85 SER A C 1
ATOM 668 O O . SER A 1 85 ? -1.692 13.457 4.835 1.00 93.00 85 SER A O 1
ATOM 670 N N . LEU A 1 86 ? -1.347 11.805 3.355 1.00 93.44 86 LEU A N 1
ATOM 671 C CA . LEU A 1 86 ? -1.428 10.725 4.335 1.00 93.44 86 LEU A CA 1
ATOM 672 C C . LEU A 1 86 ? -0.291 10.786 5.358 1.00 93.44 86 LEU A C 1
ATOM 674 O O . LEU A 1 86 ? -0.530 10.562 6.540 1.00 93.44 86 LEU A O 1
ATOM 678 N N . LEU A 1 87 ? 0.931 11.100 4.920 1.00 94.25 87 LEU A N 1
ATOM 679 C CA . LEU A 1 87 ? 2.074 11.288 5.815 1.00 94.25 87 LEU A CA 1
ATOM 680 C C . LEU A 1 87 ? 1.852 12.479 6.757 1.00 94.25 87 LEU A C 1
ATOM 682 O O . LEU A 1 87 ? 2.138 12.373 7.948 1.00 94.25 87 LEU A O 1
ATOM 686 N N . ALA A 1 88 ? 1.301 13.586 6.250 1.00 92.50 88 ALA A N 1
ATOM 687 C CA . ALA A 1 88 ? 0.959 14.743 7.074 1.00 92.50 88 ALA A CA 1
ATOM 688 C C . ALA A 1 88 ? -0.127 14.409 8.113 1.00 92.50 88 ALA A C 1
ATOM 690 O O . ALA A 1 88 ? 0.010 14.758 9.285 1.00 92.50 88 ALA A O 1
ATOM 691 N N . ASP A 1 89 ? -1.174 13.688 7.709 1.00 90.69 89 ASP A N 1
ATOM 692 C CA . ASP A 1 89 ? -2.265 13.276 8.599 1.00 90.69 89 ASP A CA 1
ATOM 693 C C . ASP A 1 89 ? -1.799 12.257 9.654 1.00 90.69 89 ASP A C 1
ATOM 695 O O . ASP A 1 89 ? -2.159 12.328 10.831 1.00 90.69 89 ASP A O 1
ATOM 699 N N . ALA A 1 90 ? -0.909 11.340 9.269 1.00 90.31 90 ALA A N 1
ATOM 700 C CA . ALA A 1 90 ? -0.293 10.402 10.197 1.00 90.31 90 ALA A CA 1
ATOM 701 C C . ALA A 1 90 ? 0.615 11.100 11.217 1.00 90.31 90 ALA A C 1
ATOM 703 O O . ALA A 1 90 ? 0.542 10.778 12.404 1.00 90.31 90 ALA A O 1
ATOM 704 N N . ALA A 1 91 ? 1.385 12.106 10.794 1.00 90.62 91 ALA A N 1
ATOM 705 C CA . ALA A 1 91 ? 2.182 12.930 11.698 1.00 90.62 91 ALA A CA 1
ATOM 706 C C . ALA A 1 91 ? 1.304 13.689 12.710 1.00 90.62 91 ALA A C 1
ATOM 708 O O . ALA A 1 91 ? 1.625 13.705 13.898 1.00 90.62 91 ALA A O 1
ATOM 709 N N . LEU A 1 92 ? 0.156 14.237 12.285 1.00 89.69 92 LEU A N 1
ATOM 710 C CA . LEU A 1 92 ? -0.831 14.849 13.192 1.00 89.69 92 LEU A CA 1
ATOM 711 C C . LEU A 1 92 ? -1.370 13.842 14.217 1.00 89.69 92 LEU A C 1
ATOM 713 O O . LEU A 1 92 ? -1.568 14.176 15.384 1.00 89.69 92 LEU A O 1
ATOM 717 N N . CYS A 1 93 ? -1.560 12.592 13.798 1.00 85.31 93 CYS A N 1
ATOM 718 C CA . CYS A 1 93 ? -1.987 11.498 14.666 1.00 85.31 93 CYS A CA 1
ATOM 719 C C . CYS A 1 93 ? -0.847 10.873 15.494 1.00 85.31 93 CYS A C 1
ATOM 721 O O . CYS A 1 93 ? -1.099 9.902 16.210 1.00 85.31 93 CYS A O 1
ATOM 723 N N . SER A 1 94 ? 0.381 11.405 15.417 1.00 87.06 94 SER A N 1
ATOM 724 C CA . SER A 1 94 ? 1.583 10.853 16.067 1.00 87.06 94 SER A CA 1
ATOM 725 C C . SER A 1 94 ? 1.870 9.393 15.683 1.00 87.06 94 SER A C 1
ATOM 727 O O . SER A 1 94 ? 2.294 8.590 16.513 1.00 87.06 94 SER A O 1
ATOM 729 N N . VAL A 1 95 ? 1.603 9.035 14.424 1.00 88.06 95 VAL A N 1
ATOM 730 C CA . VAL A 1 95 ? 1.892 7.715 13.854 1.00 88.06 95 VAL A CA 1
ATOM 731 C C . VAL A 1 95 ? 3.017 7.858 12.839 1.00 88.06 95 VAL A C 1
ATOM 733 O O . VAL A 1 95 ? 2.859 8.505 11.805 1.00 88.06 95 VAL A O 1
ATOM 736 N N . GLU A 1 96 ? 4.148 7.223 13.119 1.00 89.06 96 GLU A N 1
ATOM 737 C CA . GLU A 1 96 ? 5.276 7.175 12.196 1.00 89.06 96 GLU A CA 1
ATOM 738 C C . GLU A 1 96 ? 5.014 6.117 11.120 1.00 89.06 96 GLU A C 1
ATOM 740 O O . GLU A 1 96 ? 4.947 4.920 11.403 1.00 89.06 96 GLU A O 1
ATOM 745 N N . ILE A 1 97 ? 4.840 6.565 9.877 1.00 90.88 97 ILE A N 1
ATOM 746 C CA . ILE A 1 97 ? 4.694 5.695 8.709 1.00 90.88 97 ILE A CA 1
ATOM 747 C C . ILE A 1 97 ? 5.709 6.078 7.635 1.00 90.88 97 ILE A C 1
ATOM 749 O O . ILE A 1 97 ? 5.963 7.256 7.387 1.00 90.88 97 ILE A O 1
ATOM 753 N N . SER A 1 98 ? 6.284 5.073 6.978 1.00 92.38 98 SER A N 1
ATOM 754 C CA . SER A 1 98 ? 7.175 5.290 5.836 1.00 92.38 98 SER A CA 1
ATOM 755 C C . SER A 1 98 ? 6.391 5.548 4.547 1.00 92.38 98 SER A C 1
ATOM 757 O O . SER A 1 98 ? 5.219 5.187 4.422 1.00 92.38 98 SER A O 1
ATOM 759 N N . GLU A 1 99 ? 7.050 6.115 3.536 1.00 91.06 99 GLU A N 1
ATOM 760 C CA . GLU A 1 99 ? 6.442 6.343 2.218 1.00 91.06 99 GLU A CA 1
ATOM 761 C C . GLU A 1 99 ? 5.939 5.034 1.579 1.00 91.06 99 GLU A C 1
ATOM 763 O O . GLU A 1 99 ? 4.845 4.975 1.020 1.00 91.06 99 GLU A O 1
ATOM 768 N N . ILE A 1 100 ? 6.696 3.943 1.739 1.00 91.44 100 ILE A N 1
ATOM 769 C CA . ILE A 1 100 ? 6.335 2.612 1.226 1.00 91.44 100 ILE A CA 1
ATOM 770 C C . ILE A 1 100 ? 5.068 2.090 1.921 1.00 91.44 100 ILE A C 1
ATOM 772 O O . ILE A 1 100 ? 4.184 1.512 1.279 1.00 91.44 100 ILE A O 1
ATOM 776 N N . GLN A 1 101 ? 4.950 2.318 3.231 1.00 92.62 101 GLN A N 1
ATOM 777 C CA . GLN A 1 101 ? 3.752 1.969 3.991 1.00 92.62 101 GLN A CA 1
ATOM 778 C C . GLN A 1 101 ? 2.560 2.835 3.569 1.00 92.62 101 GLN A C 1
ATOM 780 O O . GLN A 1 101 ? 1.471 2.300 3.372 1.00 92.62 101 GLN A O 1
ATOM 785 N N . ALA A 1 102 ? 2.761 4.135 3.345 1.00 92.19 102 ALA A N 1
ATOM 786 C CA . ALA A 1 102 ? 1.727 5.047 2.864 1.00 92.19 102 ALA A CA 1
ATOM 787 C C . ALA A 1 102 ? 1.175 4.626 1.491 1.00 92.19 102 ALA A C 1
ATOM 789 O O . ALA A 1 102 ? -0.041 4.526 1.319 1.00 92.19 102 ALA A O 1
ATOM 790 N N . VAL A 1 103 ? 2.049 4.283 0.538 1.00 92.25 103 VAL A N 1
ATOM 791 C CA . VAL A 1 103 ? 1.640 3.733 -0.767 1.00 92.25 103 VAL A CA 1
ATOM 792 C C . VAL A 1 103 ? 0.851 2.437 -0.582 1.00 92.25 103 VAL A C 1
ATOM 794 O O . VAL A 1 103 ? -0.221 2.276 -1.164 1.00 92.25 103 VAL A O 1
ATOM 797 N N . SER A 1 104 ? 1.328 1.532 0.274 1.00 91.88 104 SER A N 1
ATOM 798 C CA . SER A 1 104 ? 0.645 0.262 0.544 1.00 91.88 104 SER A CA 1
ATOM 799 C C . SER A 1 104 ? -0.755 0.469 1.132 1.00 91.88 104 SER A C 1
ATOM 801 O O . SER A 1 104 ? -1.698 -0.220 0.733 1.00 91.88 104 SER A O 1
ATOM 803 N N . LEU A 1 105 ? -0.915 1.430 2.047 1.00 92.44 105 LEU A N 1
ATOM 804 C CA . LEU A 1 105 ? -2.203 1.802 2.637 1.00 92.44 105 LEU A CA 1
ATOM 805 C C . LEU A 1 105 ? -3.160 2.387 1.590 1.00 92.44 105 LEU A C 1
ATOM 807 O O . LEU A 1 105 ? -4.332 2.012 1.573 1.00 92.44 105 LEU A O 1
ATOM 811 N N . LEU A 1 106 ? -2.672 3.245 0.688 1.00 91.38 106 LEU A N 1
ATOM 812 C CA . LEU A 1 106 ? -3.464 3.801 -0.420 1.00 91.38 106 LEU A CA 1
ATOM 813 C C . LEU A 1 106 ? -3.910 2.732 -1.425 1.00 91.38 106 LEU A C 1
ATOM 815 O O . LEU A 1 106 ? -4.961 2.870 -2.046 1.00 91.38 106 LEU A O 1
ATOM 819 N N . MET A 1 107 ? -3.155 1.639 -1.552 1.00 89.81 107 MET A N 1
ATOM 820 C CA . MET A 1 107 ? -3.544 0.468 -2.347 1.00 89.81 107 MET A CA 1
ATOM 821 C C . MET A 1 107 ? -4.545 -0.454 -1.627 1.00 89.81 107 MET A C 1
ATOM 823 O O . MET A 1 107 ? -4.951 -1.471 -2.186 1.00 89.81 107 MET A O 1
ATOM 827 N N . GLY A 1 108 ? -4.971 -0.109 -0.407 1.00 88.56 108 GLY A N 1
ATOM 828 C CA . GLY A 1 108 ? -5.983 -0.839 0.360 1.00 88.56 108 GLY A CA 1
ATOM 829 C C . GLY A 1 108 ? -5.425 -1.785 1.425 1.00 88.56 108 GLY A C 1
ATOM 830 O O . GLY A 1 108 ? -6.201 -2.499 2.073 1.00 88.56 108 GLY A O 1
ATOM 831 N N . SER A 1 109 ? -4.106 -1.788 1.642 1.00 89.38 109 SER A N 1
ATOM 832 C CA . SER A 1 109 ? -3.499 -2.520 2.757 1.00 89.38 109 SER A CA 1
ATOM 833 C C . SER A 1 109 ? -3.914 -1.926 4.106 1.00 89.38 109 SER A C 1
ATOM 835 O O . SER A 1 109 ? -4.516 -0.853 4.202 1.00 89.38 109 SER A O 1
ATOM 837 N N . ARG A 1 110 ? -3.604 -2.653 5.178 1.00 89.62 110 ARG A N 1
ATOM 838 C CA . ARG A 1 110 ? -3.895 -2.262 6.559 1.00 89.62 110 ARG A CA 1
ATOM 839 C C . ARG A 1 110 ? -2.605 -2.316 7.358 1.00 89.62 110 ARG A C 1
ATOM 841 O O . ARG A 1 110 ? -1.791 -3.202 7.119 1.00 89.62 110 ARG A O 1
ATOM 848 N N . LEU A 1 111 ? -2.451 -1.399 8.301 1.00 89.19 111 LEU A N 1
ATOM 849 C CA . LEU A 1 111 ? -1.311 -1.352 9.207 1.00 89.19 111 LEU A CA 1
ATOM 850 C C . LEU A 1 111 ? -1.820 -1.479 10.640 1.00 89.19 111 LEU A C 1
ATOM 852 O O . LEU A 1 111 ? -2.786 -0.815 11.003 1.00 89.19 111 LEU A O 1
ATOM 856 N N . GLU A 1 112 ? -1.206 -2.337 11.443 1.00 88.69 112 GLU A N 1
ATOM 857 C CA . GLU A 1 112 ? -1.579 -2.522 12.843 1.00 88.69 112 GLU A CA 1
ATOM 858 C C . GLU A 1 112 ? -0.458 -2.019 13.747 1.00 88.69 112 GLU A C 1
ATOM 860 O O . GLU A 1 112 ? 0.678 -2.475 13.648 1.00 88.69 112 GLU A O 1
ATOM 865 N N . ILE A 1 113 ? -0.779 -1.053 14.608 1.00 85.00 113 ILE A N 1
ATOM 866 C CA . ILE A 1 113 ? 0.158 -0.464 15.570 1.00 85.00 113 ILE A CA 1
ATOM 867 C C . ILE A 1 113 ? -0.586 -0.304 16.894 1.00 85.00 113 ILE A C 1
ATOM 869 O O . ILE A 1 113 ? -1.644 0.325 16.947 1.00 85.00 113 ILE A O 1
ATOM 873 N N . GLY A 1 114 ? -0.054 -0.891 17.969 1.00 79.38 114 GLY A N 1
ATOM 874 C CA . GLY A 1 114 ? -0.604 -0.740 19.321 1.00 79.38 114 GLY A CA 1
ATOM 875 C C . GLY A 1 114 ? -2.078 -1.152 19.458 1.00 79.38 114 GLY A C 1
ATOM 876 O O . GLY A 1 114 ? -2.844 -0.454 20.122 1.00 79.38 114 GLY A O 1
ATOM 877 N N . GLY A 1 115 ? -2.507 -2.230 18.786 1.00 78.69 115 GLY A N 1
ATOM 878 C CA . GLY A 1 115 ? -3.893 -2.727 18.832 1.00 78.69 115 GLY A CA 1
ATOM 879 C C . GLY A 1 115 ? -4.914 -1.854 18.088 1.00 78.69 115 GLY A C 1
ATOM 880 O O . GLY A 1 115 ? -6.127 -2.024 18.241 1.00 78.69 115 GLY A O 1
ATOM 881 N N . LYS A 1 116 ? -4.451 -0.896 17.277 1.00 83.81 116 LYS A N 1
ATOM 882 C CA . LYS A 1 116 ? -5.281 -0.102 16.366 1.00 83.81 116 LYS A CA 1
ATOM 883 C C . LYS A 1 116 ? -4.951 -0.467 14.927 1.00 83.81 116 LYS A C 1
ATOM 885 O O . LYS A 1 116 ? -3.784 -0.583 14.560 1.00 83.81 116 LYS A O 1
ATOM 890 N N . VAL A 1 117 ? -5.990 -0.599 14.106 1.00 87.25 117 VAL A N 1
ATOM 891 C CA . VAL A 1 117 ? -5.848 -0.828 12.667 1.00 87.25 117 VAL A CA 1
ATOM 892 C C . VAL A 1 117 ? -5.988 0.498 11.941 1.00 87.25 117 VAL A C 1
ATOM 894 O O . VAL A 1 117 ? -7.009 1.178 12.041 1.00 87.25 117 VAL A O 1
ATOM 897 N N . TYR A 1 118 ? -4.980 0.825 11.156 1.00 89.12 118 TYR A N 1
ATOM 898 C CA . TYR A 1 118 ? -4.899 1.993 10.304 1.00 89.12 118 TYR A CA 1
ATOM 899 C C . TYR A 1 118 ? -5.153 1.589 8.850 1.00 89.12 118 TYR A C 1
ATOM 901 O O . TYR A 1 118 ? -4.679 0.554 8.370 1.00 89.12 118 TYR A O 1
ATOM 909 N N . ARG A 1 119 ? -5.939 2.399 8.146 1.00 90.88 119 ARG A N 1
ATOM 910 C CA . ARG A 1 119 ? -6.212 2.305 6.707 1.00 90.88 119 ARG A CA 1
ATOM 911 C C . ARG A 1 119 ? -6.107 3.691 6.095 1.00 90.88 119 ARG A C 1
ATOM 913 O O . ARG A 1 119 ? -6.274 4.670 6.810 1.00 90.88 119 ARG A O 1
ATOM 920 N N . ALA A 1 120 ? -5.900 3.781 4.789 1.00 91.81 120 ALA A N 1
ATOM 921 C CA . ALA A 1 120 ? -6.003 5.056 4.089 1.00 91.81 120 ALA A CA 1
ATOM 922 C C . ALA A 1 120 ? -7.299 5.143 3.278 1.00 91.81 120 ALA A C 1
ATOM 924 O O . ALA A 1 120 ? -7.775 4.154 2.718 1.00 91.81 120 ALA A O 1
ATOM 925 N N . SER A 1 121 ? -7.862 6.346 3.212 1.00 89.00 121 SER A N 1
ATOM 926 C CA . SER A 1 121 ? -8.821 6.734 2.179 1.00 89.00 121 SER A CA 1
ATOM 927 C C . SER A 1 121 ? -8.096 6.945 0.848 1.00 89.00 121 SER A C 1
ATOM 929 O O . SER A 1 121 ? -6.928 7.332 0.837 1.00 89.00 121 SER A O 1
ATOM 931 N N . ALA A 1 122 ? -8.805 6.802 -0.275 1.00 83.75 122 ALA A N 1
ATOM 932 C CA . ALA A 1 122 ? -8.275 7.125 -1.604 1.00 83.75 122 ALA A CA 1
ATOM 933 C C . ALA A 1 122 ? -7.777 8.583 -1.718 1.00 83.75 122 ALA A C 1
ATOM 935 O O . ALA A 1 122 ? -6.906 8.874 -2.530 1.00 83.75 122 ALA A O 1
ATOM 936 N N . GLY A 1 123 ? -8.307 9.487 -0.884 1.00 82.50 123 GLY A N 1
ATOM 937 C CA . GLY A 1 123 ? -7.894 10.892 -0.809 1.00 82.50 123 GLY A CA 1
ATOM 938 C C . GLY A 1 123 ? -6.691 11.181 0.097 1.00 82.50 123 GLY A C 1
ATOM 939 O O . GLY A 1 123 ? -6.375 12.348 0.288 1.00 82.50 123 GLY A O 1
ATOM 940 N N . GLY A 1 124 ? -6.039 10.168 0.684 1.00 85.94 124 GLY A N 1
ATOM 941 C CA . GLY A 1 124 ? -4.875 10.381 1.556 1.00 85.94 124 GLY A CA 1
ATOM 942 C C . GLY A 1 124 ? -5.214 10.783 2.993 1.00 85.94 124 GLY A C 1
ATOM 943 O O . GLY A 1 124 ? -4.438 11.486 3.626 1.00 85.94 124 GLY A O 1
ATOM 944 N N . GLN A 1 125 ? -6.370 10.353 3.503 1.00 88.50 125 GLN A N 1
ATOM 945 C CA . GLN A 1 125 ? -6.750 10.509 4.914 1.00 88.50 125 GLN A CA 1
ATOM 946 C C . GLN A 1 125 ? -6.511 9.206 5.675 1.00 88.50 125 GLN A C 1
ATOM 948 O O . GLN A 1 125 ? -6.814 8.126 5.155 1.00 88.50 125 GLN A O 1
ATOM 953 N N . LEU A 1 126 ? -6.026 9.301 6.909 1.00 89.31 126 LEU A N 1
ATOM 954 C CA . LEU A 1 126 ? -5.792 8.168 7.790 1.00 89.31 126 LEU A CA 1
ATOM 955 C C . LEU A 1 126 ? -7.089 7.784 8.511 1.00 89.31 126 LEU A C 1
ATOM 957 O O . LEU A 1 126 ? -7.600 8.475 9.388 1.00 89.31 126 LEU A O 1
ATOM 961 N N . ILE A 1 127 ? -7.625 6.623 8.160 1.00 88.38 127 ILE A N 1
ATOM 962 C CA . ILE A 1 127 ? -8.801 6.039 8.793 1.00 88.38 127 ILE A CA 1
ATOM 963 C C . ILE A 1 127 ? -8.328 5.088 9.885 1.00 88.38 127 ILE A C 1
ATOM 965 O O . ILE A 1 127 ? -7.724 4.048 9.611 1.00 88.38 127 ILE A O 1
ATOM 969 N N . THR A 1 128 ? -8.655 5.413 11.131 1.00 83.44 128 THR A N 1
ATOM 970 C CA . THR A 1 128 ? -8.393 4.528 12.265 1.00 83.44 128 THR A CA 1
ATOM 971 C C . THR A 1 128 ? -9.623 3.688 12.578 1.00 83.44 128 THR A C 1
ATOM 973 O O . THR A 1 128 ? -10.753 4.171 12.634 1.00 83.44 128 THR A O 1
ATOM 976 N N . ARG A 1 129 ? -9.411 2.393 12.792 1.00 72.69 129 ARG A N 1
ATOM 977 C CA . ARG A 1 129 ? -10.404 1.493 13.362 1.00 72.69 129 ARG A CA 1
ATOM 978 C C . ARG A 1 129 ? -9.793 0.882 14.611 1.00 72.69 129 ARG A C 1
ATOM 980 O O . ARG A 1 129 ? -8.811 0.147 14.531 1.00 72.69 129 ARG A O 1
ATOM 987 N N . GLN A 1 130 ? -10.385 1.172 15.765 1.00 65.56 130 GLN A N 1
ATOM 988 C CA . GLN A 1 130 ? -10.115 0.375 16.957 1.00 65.56 130 GLN A CA 1
ATOM 989 C C . GLN A 1 130 ? -10.515 -1.069 16.652 1.00 65.56 130 GLN A C 1
ATOM 991 O O . GLN A 1 130 ? -11.636 -1.316 16.189 1.00 65.56 130 GLN A O 1
ATOM 996 N N . LEU A 1 131 ? -9.598 -2.012 16.881 1.00 62.50 131 LEU A N 1
ATOM 997 C CA . LEU A 1 131 ? -9.997 -3.408 16.971 1.00 62.50 131 LEU A CA 1
ATOM 998 C C . LEU A 1 131 ? -11.066 -3.498 18.068 1.00 62.50 131 LEU A C 1
ATOM 1000 O O . LEU A 1 131 ? -10.934 -2.834 19.103 1.00 62.50 131 LEU A O 1
ATOM 1004 N N . PRO A 1 132 ? -12.164 -4.239 17.840 1.00 62.03 132 PRO A N 1
ATOM 1005 C CA . PRO A 1 132 ? -13.066 -4.563 18.926 1.00 62.03 132 PRO A CA 1
ATOM 1006 C C . PRO A 1 132 ? -12.218 -5.224 20.006 1.00 62.03 132 PRO A C 1
ATOM 1008 O O . PRO A 1 132 ? -11.599 -6.248 19.742 1.00 62.03 132 PRO A O 1
ATOM 1011 N N . ASP A 1 133 ? -12.151 -4.609 21.183 1.00 70.81 133 ASP A N 1
ATOM 1012 C CA . ASP A 1 133 ? -11.543 -5.246 22.343 1.00 70.81 133 ASP A CA 1
ATOM 1013 C C . ASP A 1 133 ? -12.279 -6.573 22.549 1.00 70.81 133 ASP A C 1
ATOM 1015 O O . ASP A 1 133 ? -13.487 -6.579 22.813 1.00 70.81 133 ASP A O 1
ATOM 1019 N N . GLU A 1 134 ? -11.576 -7.684 22.324 1.00 71.31 134 GLU A N 1
ATOM 1020 C CA . GLU A 1 134 ? -12.151 -9.029 22.370 1.00 71.31 134 GLU A CA 1
ATOM 1021 C C . GLU A 1 134 ? -12.805 -9.278 23.729 1.00 71.31 134 GLU A C 1
ATOM 1023 O O . GLU A 1 134 ? -13.877 -9.870 23.821 1.00 71.31 134 GLU A O 1
ATOM 1028 N N . SER A 1 135 ? -12.237 -8.699 24.785 1.00 71.12 135 SER A N 1
ATOM 1029 C CA . SER A 1 135 ? -12.804 -8.727 26.129 1.00 71.12 135 SER A CA 1
ATOM 1030 C C . SER A 1 135 ? -14.172 -8.047 26.166 1.00 71.12 135 SER A C 1
ATOM 1032 O O . SER A 1 135 ? -15.117 -8.570 26.748 1.00 71.12 135 SER A O 1
ATOM 1034 N N . ARG A 1 136 ? -14.332 -6.893 25.503 1.00 74.31 136 ARG A N 1
ATOM 1035 C CA . ARG A 1 136 ? -15.622 -6.189 25.413 1.00 74.31 136 ARG A CA 1
ATOM 1036 C C . ARG A 1 136 ? -16.635 -6.934 24.558 1.00 74.31 136 ARG A C 1
ATOM 1038 O O . ARG A 1 136 ? -17.819 -6.887 24.883 1.00 74.31 136 ARG A O 1
ATOM 1045 N N . THR A 1 137 ? -16.229 -7.562 23.458 1.00 80.38 137 THR A N 1
ATOM 1046 C CA . THR A 1 137 ? -17.165 -8.327 22.617 1.00 80.38 137 THR A CA 1
ATOM 1047 C C . THR A 1 137 ? -17.618 -9.601 23.317 1.00 80.38 137 THR A C 1
ATOM 1049 O O . THR A 1 137 ? -18.816 -9.883 23.320 1.00 80.38 137 THR A O 1
ATOM 1052 N N . VAL A 1 138 ? -16.703 -10.309 23.981 1.00 83.75 138 VAL A N 1
ATOM 1053 C CA . VAL A 1 138 ? -17.001 -11.488 24.804 1.00 83.75 138 VAL A CA 1
ATOM 1054 C C . VAL A 1 138 ? -17.871 -11.110 26.002 1.00 83.75 138 VAL A C 1
ATOM 1056 O O . VAL A 1 138 ? -18.886 -11.759 26.232 1.00 83.75 138 VAL A O 1
ATOM 1059 N N . ASN A 1 139 ? -17.569 -10.021 26.713 1.00 84.31 139 ASN A N 1
ATOM 1060 C CA . ASN A 1 139 ? -18.409 -9.554 27.821 1.00 84.31 139 ASN A CA 1
ATOM 1061 C C . ASN A 1 139 ? -19.813 -9.171 27.347 1.00 84.31 139 ASN A C 1
ATOM 1063 O O . ASN A 1 139 ? -20.786 -9.617 27.937 1.00 84.31 139 ASN A O 1
ATOM 1067 N N . LYS A 1 140 ? -19.946 -8.460 26.220 1.00 85.69 140 LYS A N 1
ATOM 1068 C CA . LYS A 1 140 ? -21.264 -8.169 25.629 1.00 85.69 140 LYS A CA 1
ATOM 1069 C C . LYS A 1 140 ? -22.033 -9.429 25.238 1.00 85.69 140 LYS A C 1
ATOM 1071 O O . LYS A 1 140 ? -23.261 -9.425 25.278 1.00 85.69 140 LYS A O 1
ATOM 1076 N N . LEU A 1 141 ? -21.340 -10.480 24.803 1.00 85.06 141 LEU A N 1
ATOM 1077 C CA . LEU A 1 141 ? -21.969 -11.767 24.527 1.00 85.06 141 LEU A CA 1
ATOM 1078 C C . LEU A 1 141 ? -22.470 -12.409 25.825 1.00 85.06 141 LEU A C 1
ATOM 1080 O O . LEU A 1 141 ? -23.612 -12.857 25.863 1.00 85.06 141 LEU A O 1
ATOM 1084 N N . TRP A 1 142 ? -21.660 -12.402 26.885 1.00 86.94 142 TRP A N 1
ATOM 1085 C CA . TRP A 1 142 ? -22.065 -12.895 28.203 1.00 86.94 142 TRP A CA 1
ATOM 1086 C C . TRP A 1 142 ? -23.231 -12.108 28.795 1.00 86.94 142 TRP A C 1
ATOM 1088 O O . TRP A 1 142 ? -24.178 -12.726 29.273 1.00 86.94 142 TRP A O 1
ATOM 1098 N N . ASP A 1 143 ? -23.216 -10.781 28.691 1.00 87.62 143 ASP A N 1
ATOM 1099 C CA . ASP A 1 143 ? -24.320 -9.919 29.120 1.00 87.62 143 ASP A CA 1
ATOM 1100 C C . ASP A 1 143 ? -25.598 -10.274 28.351 1.00 87.62 143 ASP A C 1
ATOM 1102 O O . ASP A 1 143 ? -26.643 -10.515 28.946 1.00 87.62 143 ASP A O 1
ATOM 1106 N N . ARG A 1 144 ? -25.511 -10.443 27.024 1.00 86.81 144 ARG A N 1
ATOM 1107 C CA . ARG A 1 144 ? -26.659 -10.885 26.218 1.00 86.81 144 ARG A CA 1
ATOM 1108 C C . ARG A 1 144 ? -27.165 -12.265 26.612 1.00 86.81 144 ARG A C 1
ATOM 1110 O O . ARG A 1 144 ? -28.375 -12.468 26.585 1.00 86.81 144 ARG A O 1
ATOM 1117 N N . LEU A 1 145 ? -26.282 -13.213 26.916 1.00 83.00 145 LEU A N 1
ATOM 1118 C CA . LEU A 1 145 ? -26.667 -14.556 27.358 1.00 83.00 145 LEU A CA 1
ATOM 1119 C C . LEU A 1 145 ? -27.345 -14.512 28.732 1.00 83.00 145 LEU A C 1
ATOM 1121 O O . LEU A 1 145 ? -28.349 -15.193 28.941 1.00 83.00 145 LEU A O 1
ATOM 1125 N N . ARG A 1 146 ? -26.862 -13.659 29.635 1.00 85.00 146 ARG A N 1
ATOM 1126 C CA . ARG A 1 146 ? -27.490 -13.400 30.931 1.00 85.00 146 ARG A CA 1
ATOM 1127 C C . ARG A 1 146 ? -28.874 -12.786 30.776 1.00 85.00 146 ARG A C 1
ATOM 1129 O O . ARG A 1 146 ? -29.831 -13.318 31.326 1.00 85.00 146 ARG A O 1
ATOM 1136 N N . ASP A 1 147 ? -28.993 -11.718 29.999 1.00 85.50 147 ASP A N 1
ATOM 1137 C CA . ASP A 1 147 ? -30.245 -10.971 29.862 1.00 85.50 147 ASP A CA 1
ATOM 1138 C C . ASP A 1 147 ? -31.318 -11.779 29.121 1.00 85.50 147 ASP A C 1
ATOM 1140 O O . ASP A 1 147 ? -32.498 -11.718 29.458 1.00 85.50 147 ASP A O 1
ATOM 1144 N N . ASN A 1 148 ? -30.921 -12.560 28.110 1.00 83.25 148 ASN A N 1
ATOM 1145 C CA . ASN A 1 148 ? -31.866 -13.317 27.286 1.00 83.25 148 ASN A CA 1
ATOM 1146 C C . ASN A 1 148 ? -32.207 -14.702 27.832 1.00 83.25 148 ASN A C 1
ATOM 1148 O O . ASN A 1 148 ? -33.303 -15.191 27.556 1.00 83.25 148 ASN A O 1
ATOM 1152 N N . HIS A 1 149 ? -31.269 -15.343 28.531 1.00 80.25 149 HIS A N 1
ATOM 1153 C CA . HIS A 1 149 ? -31.371 -16.752 28.919 1.00 80.25 149 HIS A CA 1
ATOM 1154 C C . HIS A 1 149 ? -31.105 -16.989 30.414 1.00 80.25 149 HIS A C 1
ATOM 1156 O O . HIS A 1 149 ? -31.113 -18.134 30.858 1.00 80.25 149 HIS A O 1
ATOM 1162 N N . GLY A 1 150 ? -30.872 -15.935 31.205 1.00 81.56 150 GLY A N 1
ATOM 1163 C CA . GLY A 1 150 ? -30.601 -16.041 32.642 1.00 81.56 150 GLY A CA 1
ATOM 1164 C C . GLY A 1 150 ? -29.273 -16.724 32.976 1.00 81.56 150 GLY A C 1
ATOM 1165 O O . GLY A 1 150 ? -29.096 -17.175 34.108 1.00 81.56 150 GLY A O 1
ATOM 1166 N N . ILE A 1 151 ? -28.369 -16.837 31.997 1.00 81.31 151 ILE A N 1
ATOM 1167 C CA . ILE A 1 151 ? -27.110 -17.572 32.135 1.00 81.31 151 ILE A CA 1
ATOM 1168 C C . ILE A 1 151 ? -26.103 -16.723 32.897 1.00 81.31 151 ILE A C 1
ATOM 1170 O O . ILE A 1 151 ? -25.784 -15.603 32.495 1.00 81.31 151 ILE A O 1
ATOM 1174 N N . ASP A 1 152 ? -25.543 -17.273 33.969 1.00 79.75 152 ASP A N 1
ATOM 1175 C CA . ASP A 1 152 ? -24.460 -16.612 34.687 1.00 79.75 152 ASP A CA 1
ATOM 1176 C C . ASP A 1 152 ? -23.114 -17.257 34.353 1.00 79.75 152 ASP A C 1
ATOM 1178 O O . ASP A 1 152 ? -22.792 -18.363 34.793 1.00 79.75 152 ASP A O 1
ATOM 1182 N N . ALA A 1 153 ? -22.294 -16.531 33.590 1.00 77.88 153 ALA A N 1
ATOM 1183 C CA . ALA A 1 153 ? -20.962 -16.966 33.174 1.00 77.88 153 ALA A CA 1
ATOM 1184 C C . ALA A 1 153 ? -20.071 -17.380 34.361 1.00 77.88 153 ALA A C 1
ATOM 1186 O O . ALA A 1 153 ? -19.218 -18.258 34.230 1.00 77.88 153 ALA A O 1
ATOM 1187 N N . THR A 1 154 ? -20.282 -16.777 35.536 1.00 81.50 154 THR A N 1
ATOM 1188 C CA . THR A 1 154 ? -19.531 -17.112 36.754 1.00 81.50 154 THR A CA 1
ATOM 1189 C C . THR A 1 154 ? -19.939 -18.463 37.345 1.00 81.50 154 THR A C 1
ATOM 1191 O O . THR A 1 154 ? -19.093 -19.175 37.888 1.00 81.50 154 THR A O 1
ATOM 1194 N N . ARG A 1 155 ? -21.209 -18.858 37.184 1.00 82.00 155 ARG A N 1
ATOM 1195 C CA . ARG A 1 155 ? -21.742 -20.154 37.623 1.00 82.00 155 ARG A CA 1
ATOM 1196 C C . ARG A 1 155 ? -21.463 -21.283 36.651 1.00 82.00 155 ARG A C 1
ATOM 1198 O O . ARG A 1 155 ? -21.403 -22.425 37.092 1.00 82.00 155 ARG A O 1
ATOM 1205 N N . LEU A 1 156 ? -21.192 -20.980 35.382 1.00 80.69 156 LEU A N 1
ATOM 1206 C CA . LEU A 1 156 ? -20.891 -21.984 34.357 1.00 80.69 156 LEU A CA 1
ATOM 1207 C C . LEU A 1 156 ? -19.734 -22.924 34.750 1.00 80.69 156 LEU A C 1
ATOM 1209 O O . LEU A 1 156 ? -19.720 -24.087 34.365 1.00 80.69 156 LEU A O 1
ATOM 1213 N N . ARG A 1 157 ? -18.767 -22.430 35.539 1.00 80.94 157 ARG A N 1
ATOM 1214 C CA . ARG A 1 157 ? -17.643 -23.233 36.059 1.00 80.94 157 ARG A CA 1
ATOM 1215 C C . ARG A 1 157 ? -18.039 -24.226 37.153 1.00 80.94 157 ARG A C 1
ATOM 1217 O O . ARG A 1 157 ? -17.322 -25.199 37.353 1.00 80.94 157 ARG A O 1
ATOM 1224 N N . PHE A 1 158 ? -19.127 -23.966 37.869 1.00 85.62 158 PHE A N 1
ATOM 1225 C CA . PHE A 1 158 ? -19.568 -24.752 39.024 1.00 85.62 158 PHE A CA 1
ATOM 1226 C C . PHE A 1 158 ? -20.796 -25.614 38.716 1.00 85.62 158 PHE A C 1
ATOM 1228 O O . PHE A 1 158 ? -20.979 -26.647 39.350 1.00 85.62 158 PHE A O 1
ATOM 1235 N N . ASP A 1 159 ? -21.607 -25.212 37.736 1.00 85.69 159 ASP A N 1
ATOM 1236 C CA . ASP A 1 159 ? -22.767 -25.962 37.255 1.00 85.69 159 ASP A CA 1
ATOM 1237 C C . ASP A 1 159 ? -22.943 -25.803 35.730 1.00 85.69 159 ASP A C 1
ATOM 1239 O O . ASP A 1 159 ? -23.832 -25.092 35.253 1.00 85.69 159 ASP A O 1
ATOM 1243 N N . PRO A 1 160 ? -22.076 -26.439 34.925 1.00 82.88 160 PRO A N 1
ATOM 1244 C CA . PRO A 1 160 ? -22.148 -26.329 33.471 1.00 82.88 160 PRO A CA 1
ATOM 1245 C C . PRO A 1 160 ? -23.432 -26.947 32.898 1.00 82.88 160 PRO A C 1
ATOM 1247 O O . PRO A 1 160 ? -23.948 -26.464 31.892 1.00 82.88 160 PRO A O 1
ATOM 1250 N N . VAL A 1 161 ? -23.962 -28.001 33.531 1.00 85.00 161 VAL A N 1
ATOM 1251 C CA . VAL A 1 161 ? -25.156 -28.713 33.050 1.00 85.00 161 VAL A CA 1
ATOM 1252 C C . VAL A 1 161 ? -26.420 -27.905 33.337 1.00 85.00 161 VAL A C 1
ATOM 1254 O O . VAL A 1 161 ? -27.243 -27.736 32.435 1.00 85.00 161 VAL A O 1
ATOM 1257 N N . GLY A 1 162 ? -26.568 -27.360 34.547 1.00 83.12 162 GLY A N 1
ATOM 1258 C CA . GLY A 1 162 ? -27.722 -26.544 34.915 1.00 83.12 162 GLY A CA 1
ATOM 1259 C C . GLY A 1 162 ? -27.801 -25.242 34.120 1.00 83.12 162 GLY A C 1
ATOM 1260 O O . GLY A 1 162 ? -28.880 -24.869 33.659 1.00 83.12 162 GLY A O 1
ATOM 1261 N N . GLU A 1 163 ? -26.671 -24.575 33.865 1.00 83.19 163 GLU A N 1
ATOM 1262 C CA . GLU A 1 163 ? -26.648 -23.383 33.004 1.00 83.19 163 GLU A CA 1
ATOM 1263 C C . GLU A 1 163 ? -26.974 -23.716 31.533 1.00 83.19 163 GLU A C 1
ATOM 1265 O O . GLU A 1 163 ? -27.680 -22.953 30.869 1.00 83.19 163 GLU A O 1
ATOM 1270 N N . TYR A 1 164 ? -26.555 -24.881 31.023 1.00 80.69 164 TYR A N 1
ATOM 1271 C CA . TYR A 1 164 ? -26.917 -25.324 29.670 1.00 80.69 164 TYR A CA 1
ATOM 1272 C C . TYR A 1 164 ? -28.417 -25.630 29.534 1.00 80.69 164 TYR A C 1
ATOM 1274 O O . TYR A 1 164 ? -29.044 -25.257 28.541 1.00 80.69 164 TYR A O 1
ATOM 1282 N N . GLN A 1 165 ? -29.028 -26.247 30.548 1.00 83.44 165 GLN A N 1
ATOM 1283 C CA . GLN A 1 165 ? -30.473 -26.505 30.568 1.00 83.44 165 GLN A CA 1
ATOM 1284 C C . GLN A 1 165 ? -31.299 -25.212 30.529 1.00 83.44 165 GLN A C 1
ATOM 1286 O O . GLN A 1 165 ? -32.304 -25.151 29.819 1.00 83.44 165 GLN A O 1
ATOM 1291 N N . LYS A 1 166 ? -30.859 -24.150 31.218 1.00 81.56 166 LYS A N 1
ATOM 1292 C CA . LYS A 1 166 ? -31.504 -22.824 31.140 1.00 81.56 166 LYS A CA 1
ATOM 1293 C C . LYS A 1 166 ? -31.468 -22.250 29.725 1.00 81.56 166 LYS A C 1
ATOM 1295 O O . LYS A 1 166 ? -32.454 -21.677 29.262 1.00 81.56 166 LYS A O 1
ATOM 1300 N N . MET A 1 167 ? -30.352 -22.441 29.022 1.00 76.94 167 MET A N 1
ATOM 1301 C CA . MET A 1 167 ? -30.180 -21.986 27.643 1.00 76.94 167 MET A CA 1
ATOM 1302 C C . MET A 1 167 ? -31.161 -22.676 26.683 1.00 76.94 167 MET A C 1
ATOM 1304 O O . MET A 1 167 ? -31.765 -22.006 25.845 1.00 76.94 167 MET A O 1
ATOM 1308 N N . LEU A 1 168 ? -31.370 -23.987 26.848 1.00 79.94 168 LEU A N 1
ATOM 1309 C CA . LEU A 1 168 ? -32.342 -24.763 26.070 1.00 79.94 168 LEU A CA 1
ATOM 1310 C C . LEU A 1 168 ? -33.788 -24.341 26.371 1.00 79.94 168 LEU A C 1
ATOM 1312 O O . LEU A 1 168 ? -34.546 -24.043 25.450 1.00 79.94 168 LEU A O 1
ATOM 1316 N N . ALA A 1 169 ? -34.150 -24.206 27.649 1.00 77.62 169 ALA A N 1
ATOM 1317 C CA . ALA A 1 169 ? -35.497 -23.794 28.053 1.00 77.62 169 ALA A CA 1
ATOM 1318 C C . ALA A 1 169 ? -35.866 -22.378 27.550 1.00 77.62 169 ALA A C 1
ATOM 1320 O O . ALA A 1 169 ? -37.009 -22.101 27.172 1.00 77.62 169 ALA A O 1
ATOM 1321 N N . GLY A 1 170 ? -34.889 -21.466 27.498 1.00 68.50 170 GLY A N 1
ATOM 1322 C CA . GLY A 1 170 ? -35.062 -20.128 26.926 1.00 68.50 170 GLY A CA 1
ATOM 1323 C C . GLY A 1 170 ? -35.169 -20.100 25.393 1.00 68.50 170 GLY A C 1
ATOM 1324 O O . GLY A 1 170 ? -35.712 -19.142 24.845 1.00 68.50 170 GLY A O 1
ATOM 1325 N N . ALA A 1 171 ? -34.665 -21.122 24.692 1.00 64.38 171 ALA A N 1
ATOM 1326 C CA . ALA A 1 171 ? -34.794 -21.254 23.238 1.00 64.38 171 ALA A CA 1
ATOM 1327 C C . ALA A 1 171 ? -36.156 -21.850 22.839 1.00 64.38 171 ALA A C 1
ATOM 1329 O O . ALA A 1 171 ? -36.786 -21.374 21.896 1.00 64.38 171 ALA A O 1
ATOM 1330 N N . GLU A 1 172 ? -36.652 -22.827 23.600 1.00 61.41 172 GLU A N 1
ATOM 1331 C CA . GLU A 1 172 ? -37.948 -23.478 23.356 1.00 61.41 172 GLU A CA 1
ATOM 1332 C C . GLU A 1 172 ? -39.144 -22.546 23.610 1.00 61.41 172 GLU A C 1
ATOM 1334 O O . GLU A 1 172 ? -40.145 -22.614 22.901 1.00 61.41 172 GLU A O 1
ATOM 1339 N N . SER A 1 173 ? -39.034 -21.614 24.562 1.00 58.62 173 SER A N 1
ATOM 1340 C CA . SER A 1 173 ? -40.097 -20.640 24.869 1.00 58.62 173 SER A CA 1
ATOM 1341 C C . SER A 1 173 ? -40.287 -19.536 23.815 1.00 58.62 173 SER A C 1
ATOM 1343 O O . SER A 1 173 ? -41.279 -18.810 23.871 1.00 58.62 173 SER A O 1
ATOM 1345 N N . ARG A 1 174 ? -39.369 -19.401 22.845 1.00 55.44 174 ARG A N 1
ATOM 1346 C CA . ARG A 1 174 ? -39.424 -18.382 21.775 1.00 55.44 174 ARG A CA 1
ATOM 1347 C C . ARG A 1 174 ? -39.960 -18.897 20.439 1.00 55.44 174 ARG A C 1
ATOM 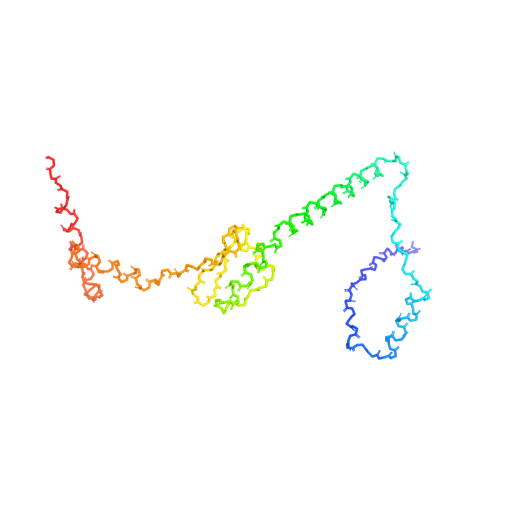1349 O O . ARG A 1 174 ? -40.155 -18.088 19.535 1.00 55.44 174 ARG A O 1
ATOM 1356 N N . HIS A 1 175 ? -40.224 -20.194 20.306 1.00 50.19 175 HIS A N 1
ATOM 1357 C CA . HIS A 1 175 ? -40.963 -20.714 19.160 1.00 50.19 175 HIS A CA 1
ATOM 1358 C C . HIS A 1 175 ? -42.466 -20.615 19.458 1.00 50.19 175 HIS A C 1
ATOM 1360 O O . HIS A 1 175 ? -42.952 -21.344 20.327 1.00 50.19 175 HIS A O 1
ATOM 1366 N N . PRO A 1 176 ? -43.227 -19.723 18.791 1.00 44.97 176 PRO A N 1
ATOM 1367 C CA . PRO A 1 176 ? -44.673 -19.801 18.873 1.00 44.97 176 PRO A CA 1
ATOM 1368 C C . PRO A 1 176 ? -45.078 -21.144 18.266 1.00 44.97 176 PRO A C 1
ATOM 1370 O O . PRO A 1 176 ? -44.644 -21.492 17.169 1.00 44.97 176 PRO A O 1
ATOM 1373 N N . LYS A 1 177 ? -45.864 -21.920 19.017 1.00 48.88 177 LYS A N 1
ATOM 1374 C CA . LYS A 1 177 ? -46.596 -23.048 18.446 1.00 48.88 177 LYS A CA 1
ATOM 1375 C C . LYS A 1 177 ? -47.506 -22.471 17.362 1.00 48.88 177 LYS A C 1
ATOM 1377 O O . LYS A 1 177 ? -48.328 -21.612 17.681 1.00 48.88 177 LYS A O 1
ATOM 1382 N N . GLU A 1 178 ? -47.263 -22.880 16.119 1.00 43.12 178 GLU A N 1
ATOM 1383 C CA . GLU A 1 178 ? -48.169 -22.665 14.984 1.00 43.12 178 GLU A CA 1
ATOM 1384 C C . GLU A 1 178 ? -49.576 -23.200 15.283 1.00 43.12 178 GLU A C 1
ATOM 1386 O O . GLU A 1 178 ? -49.687 -24.216 16.015 1.00 43.12 178 GLU A O 1
#

Organism: NCBI:txid913242

Sequence (178 aa):
MPADGELKTEDSDDEIVDFEDMDQPTRRKLMRRLRETPFKRRQSGSPYEPGSELDVAWRSAVEKSEARSAAEKARRAALAPAVASLLADAALCSVEISEIQAVSLLMGSRLEIGGKVYRASAGGQLITRQLPDESRTVNKLWDRLRDNHGIDATRLRFDPVGEYQKMLAGAESRHPKE

Foldseek 3Di:
DDDDDDPPPPPPPPPPDDPVPDDPVRVVVVVVCCVVDPDPDPPPADPDDPPDPSRVVVVVVVVVVVVVVVVVVVVCVVCVQLLVLLCVQCVVVVHDDDSVRSVCLLVPDWDDDPQWIWHADVNNHIDIDRDPPVVVVVVVVQVCCCVQQVADPVCCVVCVPVSVVSSVVSVVVPDPDD

Secondary structure (DSSP, 8-state):
------------------SSSS-HHHHHHHHHHHHHS---PPPSS-SS-TTSHHHHHHHHHHHHHHHHHHHHHHHHHHHHHHHHHHHHHHHHTT----HHHHHHHHTT--EEETTEEEEE-TTS-EEEEEPP-HHHHHHHHHHHHHHHH---TTTTTT-HHHHHHHHHHHHHTTS---

pLDDT: mean 79.89, std 15.29, range [35.97, 94.25]